Protein AF-A0A2N9NI18-F1 (afdb_monomer)

pLDDT: mean 79.5, std 17.13, range [35.72, 95.69]

Sequence (172 aa):
MSSALHDLQRALLGGQQPLTRLLRQTKVIATKLDLEETAQWVDLELTGFAEDAEPPTYRKVFTQRLEIYNSHRDLWQFAGNLNYALKVRQPIVEIEAFSRSESVDFLVEKNFSIKNDLGDSFGSDWPQRFVVPGSEFQRVIEAVLERWTAGLESRGIRVADAGKLMAFLDTL

Solvent-accessible surface area (backbone atoms only — not comparable to full-atom values): 9701 Å² total; per-residue (Å²): 135,61,61,69,57,52,51,51,53,50,36,70,77,60,81,75,58,60,65,62,58,57,43,55,48,47,32,58,52,25,58,75,68,71,33,58,71,59,26,51,51,40,46,40,45,62,69,21,52,58,91,88,54,83,71,62,78,63,37,51,33,56,27,53,31,34,30,31,46,38,81,92,73,74,42,78,37,88,70,44,80,37,83,47,80,42,78,61,38,67,23,45,65,56,40,61,52,41,34,73,32,78,56,46,80,40,77,50,94,68,62,61,88,34,61,46,100,87,66,48,77,54,67,28,89,33,61,38,29,36,36,26,47,6,67,46,38,43,54,32,55,51,48,53,52,50,53,51,49,52,62,36,38,78,71,73,34,46,85,89,37,63,67,55,46,45,54,60,58,75,74,109

Nearest PDB structures (foldseek):
  9brc-assembly1_a  TM=2.302E-01  e=5.598E-01  Rattus norvegicus
  3gud-assembly2_B  TM=2.306E-01  e=1.719E+00  Gaunavirus GA1
  2cz4-assembly1_A  TM=2.486E-01  e=3.205E+00  Thermus thermophilus HB8
  8gqr-assembly1_A  TM=2.420E-01  e=5.977E+00  Duganella sp. ZLP-XI

Structure (mmCIF, N/CA/C/O backbone):
data_AF-A0A2N9NI18-F1
#
_entry.id   AF-A0A2N9NI18-F1
#
loop_
_atom_site.group_PDB
_atom_site.id
_atom_site.type_symbol
_atom_site.label_atom_id
_atom_site.label_alt_id
_atom_site.label_comp_id
_atom_site.label_asym_id
_atom_site.label_entity_id
_atom_site.label_seq_id
_atom_site.pdbx_PDB_ins_code
_atom_site.Cartn_x
_atom_site.Cartn_y
_atom_site.Cartn_z
_atom_site.occupancy
_atom_site.B_iso_or_equiv
_atom_site.auth_seq_id
_atom_site.auth_comp_id
_atom_site.auth_asym_id
_atom_site.auth_atom_id
_atom_site.pdbx_PDB_model_num
ATOM 1 N N . MET A 1 1 ? -14.370 -12.628 27.831 1.00 35.72 1 MET A N 1
ATOM 2 C CA . MET A 1 1 ? -14.389 -11.420 26.972 1.00 35.72 1 MET A CA 1
ATOM 3 C C . MET A 1 1 ? -13.120 -10.555 27.089 1.00 35.72 1 MET A C 1
ATOM 5 O O . MET A 1 1 ? -13.014 -9.615 26.317 1.00 35.72 1 MET A O 1
ATOM 9 N N . SER A 1 2 ? -12.112 -10.903 27.914 1.00 42.94 2 SER A N 1
ATOM 10 C CA . SER A 1 2 ? -10.842 -10.148 28.029 1.00 42.94 2 SER A CA 1
ATOM 11 C C . SER A 1 2 ? -9.709 -10.568 27.071 1.00 42.94 2 SER A C 1
ATOM 13 O O . SER A 1 2 ? -8.691 -9.888 27.015 1.00 42.94 2 SER A O 1
ATOM 15 N N . SER A 1 3 ? -9.854 -11.651 26.288 1.00 46.88 3 SER A N 1
ATOM 16 C CA . SER A 1 3 ? -8.731 -12.185 25.489 1.00 46.88 3 SER A CA 1
ATOM 17 C C . SER A 1 3 ? -8.319 -11.266 24.335 1.00 46.88 3 SER A C 1
ATOM 19 O O . SER A 1 3 ? -7.155 -10.905 24.263 1.00 46.88 3 SER A O 1
ATOM 21 N N . ALA A 1 4 ? -9.255 -10.803 23.495 1.00 44.03 4 ALA A N 1
ATOM 22 C CA . ALA A 1 4 ? -8.917 -9.951 22.346 1.00 44.03 4 ALA A CA 1
ATOM 23 C C . ALA A 1 4 ? -8.250 -8.626 22.758 1.00 44.03 4 ALA A C 1
ATOM 25 O O . ALA A 1 4 ? -7.439 -8.077 22.016 1.00 44.03 4 ALA A O 1
ATOM 26 N N . LEU A 1 5 ? -8.581 -8.143 23.958 1.00 45.22 5 LEU A N 1
ATOM 27 C CA . LEU A 1 5 ? -8.015 -6.943 24.551 1.00 45.22 5 LEU A CA 1
ATOM 28 C C . LEU A 1 5 ? -6.617 -7.193 25.135 1.00 45.22 5 LEU A C 1
ATOM 30 O O . LEU A 1 5 ? -5.685 -6.457 24.820 1.00 45.22 5 LEU A O 1
ATOM 34 N N . HIS A 1 6 ? -6.437 -8.261 25.919 1.00 48.34 6 HIS A N 1
ATOM 35 C CA . HIS A 1 6 ? -5.112 -8.671 26.398 1.00 48.34 6 HIS A CA 1
ATOM 36 C C . HIS A 1 6 ? -4.154 -9.017 25.252 1.00 48.34 6 HIS A C 1
ATOM 38 O O . HIS A 1 6 ? -2.954 -8.755 25.349 1.00 48.34 6 HIS A O 1
ATOM 44 N N . ASP A 1 7 ? -4.672 -9.554 24.149 1.00 51.69 7 ASP A N 1
ATOM 45 C CA . ASP A 1 7 ? -3.890 -9.840 22.953 1.00 51.69 7 ASP A CA 1
ATOM 46 C C . ASP A 1 7 ? -3.416 -8.547 22.268 1.00 51.69 7 ASP A C 1
ATOM 48 O O . ASP A 1 7 ? -2.279 -8.511 21.804 1.00 51.69 7 ASP A O 1
ATOM 52 N N . LEU A 1 8 ? -4.223 -7.474 22.264 1.00 52.75 8 LEU A N 1
ATOM 53 C CA . LEU A 1 8 ? -3.831 -6.148 21.756 1.00 52.75 8 LEU A CA 1
ATOM 54 C C . LEU A 1 8 ? -2.776 -5.486 22.664 1.00 52.75 8 LEU A C 1
ATOM 56 O O . LEU A 1 8 ? -1.796 -4.924 22.178 1.00 52.75 8 LEU A O 1
ATOM 60 N N . GLN A 1 9 ? -2.908 -5.633 23.986 1.00 50.81 9 GLN A N 1
ATOM 61 C CA . GLN A 1 9 ? -1.915 -5.158 24.961 1.00 50.81 9 GLN A CA 1
ATOM 62 C C . GLN A 1 9 ? -0.563 -5.861 24.819 1.00 50.81 9 GLN A C 1
ATOM 64 O O . GLN A 1 9 ? 0.486 -5.217 24.822 1.00 50.81 9 GLN A O 1
ATOM 69 N N . ARG A 1 10 ? -0.576 -7.190 24.666 1.00 53.94 10 ARG A N 1
ATOM 70 C CA . ARG A 1 10 ? 0.638 -7.985 24.448 1.00 53.94 10 ARG A CA 1
ATOM 71 C C . ARG A 1 10 ? 1.242 -7.711 23.069 1.00 53.94 10 ARG A C 1
ATOM 73 O O . ARG A 1 10 ? 2.459 -7.766 22.924 1.00 53.94 10 ARG A O 1
ATOM 80 N N . ALA A 1 11 ? 0.413 -7.395 22.073 1.00 53.47 11 ALA A N 1
ATOM 81 C CA . ALA A 1 11 ? 0.863 -7.038 20.733 1.00 53.47 11 ALA A CA 1
ATOM 82 C C . ALA A 1 11 ? 1.623 -5.706 20.697 1.00 53.47 11 ALA A C 1
ATOM 84 O O . ALA A 1 11 ? 2.686 -5.639 20.084 1.00 53.4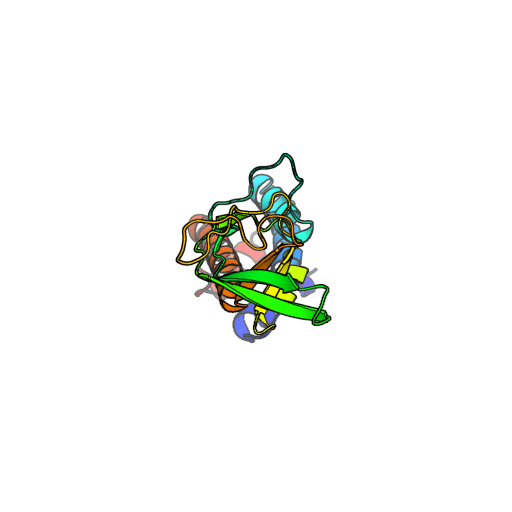7 11 ALA A O 1
ATOM 85 N N . LEU A 1 12 ? 1.117 -4.688 21.400 1.00 49.81 12 LEU A N 1
ATOM 86 C CA . LEU A 1 12 ? 1.750 -3.370 21.514 1.00 49.81 12 LEU A CA 1
ATOM 87 C C . LEU A 1 12 ? 3.063 -3.410 22.310 1.00 49.81 12 LEU A C 1
ATOM 89 O O . LEU A 1 12 ? 4.037 -2.777 21.919 1.00 49.81 12 LEU A O 1
ATOM 93 N N . LEU A 1 13 ? 3.109 -4.178 23.403 1.00 48.81 13 LEU A N 1
ATOM 94 C CA . LEU A 1 13 ? 4.291 -4.280 24.272 1.00 48.81 13 LEU A CA 1
ATOM 95 C C . LEU A 1 13 ? 5.350 -5.272 23.758 1.00 48.81 13 LEU A C 1
ATOM 97 O O . LEU A 1 13 ? 6.499 -5.218 24.188 1.00 48.81 13 LEU A O 1
ATOM 101 N N . GLY A 1 14 ? 4.975 -6.188 22.858 1.00 48.44 14 GLY A N 1
ATOM 102 C CA . GLY A 1 14 ? 5.841 -7.260 22.353 1.00 48.44 14 GLY A CA 1
ATOM 103 C C . GLY A 1 14 ? 6.563 -6.966 21.034 1.00 48.44 14 GLY A C 1
ATOM 104 O O . GLY A 1 14 ? 7.352 -7.798 20.596 1.00 48.44 14 GLY A O 1
ATOM 105 N N . GLY A 1 15 ? 6.287 -5.834 20.375 1.00 47.19 15 GLY A N 1
ATOM 106 C CA . GLY A 1 15 ? 7.036 -5.348 19.203 1.00 47.19 15 GLY A CA 1
ATOM 107 C C . GLY A 1 15 ? 7.018 -6.227 17.938 1.00 47.19 15 GLY A C 1
ATOM 108 O O . GLY A 1 15 ? 7.773 -5.953 17.012 1.00 47.19 15 GLY A O 1
ATOM 109 N N . GLN A 1 16 ? 6.197 -7.283 17.8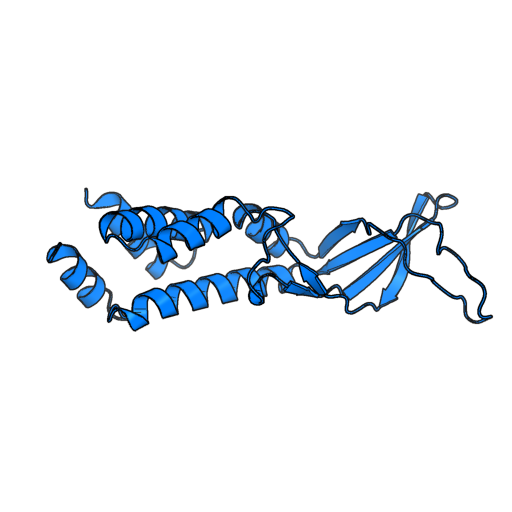68 1.00 52.44 16 GLN A N 1
ATOM 110 C CA . GLN A 1 16 ? 6.269 -8.290 16.793 1.00 52.44 16 GLN A CA 1
ATOM 111 C C . GLN A 1 16 ? 4.911 -8.839 16.320 1.00 52.44 16 GLN A C 1
ATOM 113 O O . GLN A 1 16 ? 4.816 -9.990 15.888 1.00 52.44 16 GLN A O 1
ATOM 118 N N . GLN A 1 17 ? 3.827 -8.063 16.385 1.00 63.34 17 GLN A N 1
ATOM 119 C CA . GLN A 1 17 ? 2.571 -8.519 15.780 1.00 63.34 17 GLN A CA 1
ATOM 120 C C . GLN A 1 17 ? 2.356 -7.966 14.371 1.00 63.34 17 GLN A C 1
ATOM 122 O O . GLN A 1 17 ? 2.589 -6.780 14.154 1.00 63.34 17 GLN A O 1
ATOM 127 N N . PRO A 1 18 ? 1.878 -8.807 13.427 1.00 74.50 18 PRO A N 1
ATOM 128 C CA . PRO A 1 18 ? 1.450 -8.345 12.115 1.00 74.50 18 PRO A CA 1
ATOM 129 C C . PRO A 1 18 ? 0.394 -7.249 12.257 1.00 74.50 18 PRO A C 1
ATOM 131 O O . PRO A 1 18 ? -0.568 -7.417 13.020 1.00 74.50 18 PRO A O 1
ATOM 134 N N . LEU A 1 19 ? 0.533 -6.168 11.494 1.00 82.31 19 LEU A N 1
ATOM 135 C CA . LEU A 1 19 ? -0.400 -5.040 11.457 1.00 82.31 19 LEU A CA 1
ATOM 136 C C . LEU A 1 19 ? -1.833 -5.522 11.196 1.00 82.31 19 LEU A C 1
ATOM 138 O O . LEU A 1 19 ? -2.785 -5.056 11.823 1.00 82.31 19 LEU A O 1
ATOM 142 N N . THR A 1 20 ? -1.983 -6.555 10.366 1.00 85.94 20 THR A N 1
ATOM 143 C CA . THR A 1 20 ? -3.265 -7.223 10.118 1.00 85.94 20 THR A CA 1
ATOM 144 C C . THR A 1 20 ? -3.982 -7.665 11.408 1.00 85.94 20 THR A C 1
ATOM 146 O O . THR A 1 20 ? -5.207 -7.555 11.505 1.00 85.94 20 THR A O 1
ATOM 149 N N . ARG A 1 21 ? -3.262 -8.168 12.424 1.00 83.25 21 ARG A N 1
ATOM 150 C CA . ARG A 1 21 ? -3.875 -8.594 13.700 1.00 83.25 21 ARG A CA 1
ATOM 151 C C . ARG A 1 21 ? -4.346 -7.405 14.531 1.00 83.25 21 ARG A C 1
ATOM 153 O O . ARG A 1 21 ? -5.470 -7.441 15.034 1.00 83.25 21 ARG A O 1
ATOM 160 N N . LEU A 1 22 ? -3.526 -6.357 14.616 1.00 82.06 22 LEU A N 1
ATOM 161 C CA . LEU A 1 22 ? -3.860 -5.115 15.319 1.00 82.06 22 LEU A CA 1
ATOM 162 C C . LEU A 1 22 ? -5.117 -4.469 14.730 1.00 82.06 22 LEU A C 1
ATOM 164 O O . LEU A 1 22 ? -6.034 -4.091 15.461 1.00 82.06 22 LEU A O 1
ATOM 168 N N . LEU A 1 23 ? -5.205 -4.416 13.401 1.0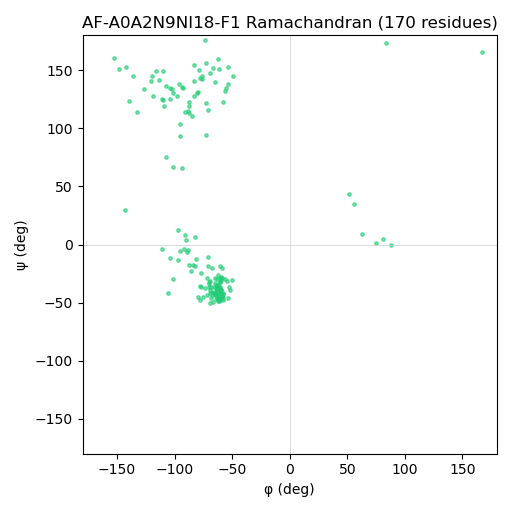0 86.19 23 LEU A N 1
ATOM 169 C CA . LEU A 1 23 ? -6.364 -3.878 12.697 1.00 86.19 23 LEU A CA 1
ATOM 170 C C . LEU A 1 23 ? -7.620 -4.724 12.945 1.00 86.19 23 LEU A C 1
ATOM 172 O O . LEU A 1 23 ? -8.663 -4.174 13.285 1.00 86.19 23 LEU A O 1
ATOM 176 N N . ARG A 1 24 ? -7.541 -6.061 12.907 1.00 86.06 24 ARG A N 1
ATOM 177 C CA . ARG A 1 24 ? -8.698 -6.923 13.240 1.00 86.06 24 ARG A CA 1
ATOM 178 C C . ARG A 1 24 ? -9.228 -6.679 14.653 1.00 86.06 24 ARG A C 1
ATOM 180 O O . ARG A 1 24 ? -10.439 -6.578 14.838 1.00 86.06 24 ARG A O 1
ATOM 187 N N . GLN A 1 25 ? -8.343 -6.566 15.640 1.00 81.31 25 GLN A N 1
ATOM 188 C CA . GLN A 1 25 ? -8.733 -6.241 17.017 1.00 81.31 25 GLN A CA 1
ATOM 189 C C . GLN A 1 25 ? -9.340 -4.836 17.105 1.00 81.31 25 GLN A C 1
ATOM 191 O O . GLN A 1 25 ? -10.383 -4.653 17.734 1.00 81.31 25 GLN A O 1
ATOM 196 N N . THR A 1 26 ? -8.745 -3.868 16.405 1.00 82.38 26 THR A N 1
ATOM 197 C CA . THR A 1 26 ? -9.263 -2.497 16.305 1.00 82.38 26 THR A CA 1
ATOM 198 C C . THR A 1 26 ? -10.672 -2.473 15.727 1.00 82.38 26 THR A C 1
ATOM 200 O O . THR A 1 26 ? -11.520 -1.782 16.279 1.00 82.38 26 THR A O 1
ATOM 203 N N . LYS A 1 27 ? -10.976 -3.269 14.692 1.00 84.31 27 LYS A N 1
ATOM 204 C CA . LYS A 1 27 ? -12.333 -3.372 14.127 1.00 84.31 27 LYS A CA 1
ATOM 205 C C . LYS A 1 27 ? -13.352 -3.801 15.181 1.00 84.31 27 LYS A C 1
ATOM 207 O O . LYS A 1 27 ? -14.419 -3.200 15.289 1.00 84.31 27 LYS A O 1
ATOM 212 N N . VAL A 1 28 ? -13.018 -4.822 15.975 1.00 81.44 28 VAL A N 1
ATOM 213 C CA . VAL A 1 28 ? -13.894 -5.329 17.044 1.00 81.44 28 VAL A CA 1
ATOM 214 C C . VAL A 1 28 ? -14.148 -4.253 18.096 1.00 81.44 28 VAL A C 1
ATOM 216 O O . VAL A 1 28 ? -15.286 -4.081 18.523 1.00 81.44 28 VAL A O 1
ATOM 219 N N . ILE A 1 29 ? -13.109 -3.521 18.503 1.00 76.44 29 ILE A N 1
ATOM 220 C CA . ILE A 1 29 ? -13.230 -2.429 19.477 1.00 76.44 29 ILE A CA 1
ATOM 221 C C . ILE A 1 29 ? -14.054 -1.276 18.889 1.00 76.44 29 ILE A C 1
ATOM 223 O O . ILE A 1 29 ? -15.018 -0.846 19.511 1.00 76.44 29 ILE A O 1
ATOM 227 N N . ALA A 1 30 ? -13.737 -0.825 17.673 1.00 78.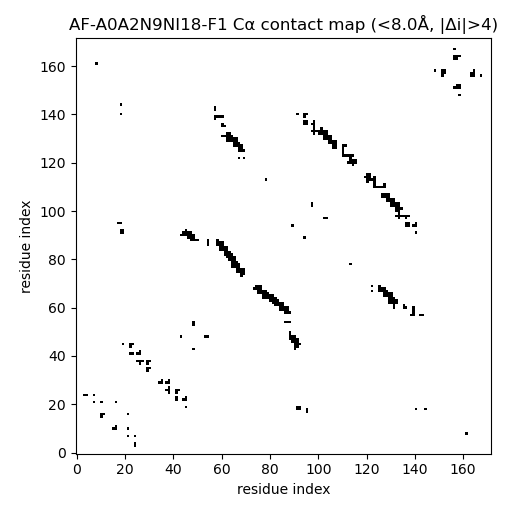62 30 ALA A N 1
ATOM 228 C CA . ALA A 1 30 ? -14.436 0.267 16.999 1.00 78.62 30 ALA A CA 1
ATOM 229 C C . ALA A 1 30 ? -15.933 -0.022 16.827 1.00 78.62 30 ALA A C 1
ATOM 231 O O . ALA A 1 30 ? -16.751 0.842 17.111 1.00 78.62 30 ALA A O 1
ATOM 232 N N . THR A 1 31 ? -16.294 -1.252 16.452 1.00 78.75 31 THR A N 1
ATOM 233 C CA . THR A 1 31 ? -17.702 -1.667 16.309 1.00 78.75 31 THR A CA 1
ATOM 234 C C . THR A 1 31 ? -18.444 -1.636 17.649 1.00 78.75 31 THR A C 1
ATOM 236 O O . THR A 1 31 ? -19.608 -1.263 17.702 1.00 78.75 31 THR A O 1
ATOM 239 N N . LYS A 1 32 ? -17.783 -2.011 18.751 1.00 73.88 32 LYS A N 1
ATOM 240 C CA . LYS A 1 32 ? -18.392 -1.979 20.094 1.00 73.88 32 LYS A CA 1
ATOM 241 C C . LYS A 1 32 ? -18.584 -0.567 20.638 1.00 73.88 32 LYS A C 1
ATOM 243 O O . LYS A 1 32 ? -19.477 -0.354 21.446 1.00 73.88 32 LYS A O 1
ATOM 248 N N . LEU A 1 33 ? -17.726 0.359 20.225 1.00 73.88 33 LEU A N 1
ATOM 249 C CA . LEU A 1 33 ? -17.747 1.763 20.630 1.00 73.88 33 LEU A CA 1
ATOM 250 C C . LEU A 1 33 ? -18.577 2.646 19.691 1.00 73.88 33 LEU A C 1
ATOM 252 O O . LEU A 1 33 ? -18.512 3.865 19.812 1.00 73.88 33 LEU A O 1
ATOM 256 N N . ASP A 1 34 ? -19.298 2.040 18.744 1.00 78.06 34 ASP A N 1
ATOM 257 C CA . ASP A 1 34 ? -20.085 2.738 17.722 1.00 78.06 34 ASP A CA 1
ATOM 258 C C . ASP A 1 34 ? -19.256 3.741 16.890 1.00 78.06 34 ASP A C 1
ATOM 260 O O . ASP A 1 34 ? -19.695 4.816 16.490 1.00 78.06 34 ASP A O 1
ATOM 264 N N . LEU A 1 35 ? -17.989 3.396 16.638 1.00 80.50 35 LEU A N 1
ATOM 265 C CA . LEU A 1 35 ? -17.037 4.209 15.880 1.00 80.50 35 LEU A CA 1
ATOM 266 C C . LEU A 1 35 ? -17.050 3.800 14.407 1.00 80.50 35 LEU A C 1
ATOM 268 O O . LEU A 1 35 ? -16.057 3.274 13.889 1.00 80.50 35 LEU A O 1
ATOM 272 N N . GLU A 1 36 ? -18.178 4.033 13.742 1.00 85.75 36 GLU A N 1
ATOM 273 C CA . GLU A 1 36 ? -18.440 3.554 12.380 1.00 85.75 36 GLU A CA 1
ATOM 274 C C . GLU A 1 36 ? -17.347 3.955 11.380 1.00 85.75 36 GLU A C 1
ATOM 276 O O . GLU A 1 36 ? -16.840 3.100 10.657 1.00 85.75 36 GLU A O 1
ATOM 281 N N . GLU A 1 37 ? -16.897 5.213 11.393 1.00 86.31 37 GLU A N 1
ATOM 282 C CA . GLU A 1 37 ? -15.842 5.698 10.487 1.00 86.31 37 GLU A CA 1
ATOM 283 C C . GLU A 1 37 ? -14.525 4.925 10.675 1.00 86.31 37 GLU A C 1
ATOM 285 O O . GLU A 1 37 ? -13.854 4.546 9.715 1.00 86.31 37 GLU A O 1
ATOM 290 N N . THR A 1 38 ? -14.153 4.642 11.928 1.00 84.88 38 THR A N 1
ATOM 291 C CA . THR A 1 38 ? -12.943 3.868 12.232 1.00 84.88 38 THR A CA 1
ATOM 292 C C . THR A 1 38 ? -13.113 2.412 11.814 1.00 84.88 38 THR A C 1
ATOM 294 O O . THR A 1 38 ? -12.187 1.836 11.250 1.00 84.88 38 THR A O 1
ATOM 297 N N . ALA A 1 39 ? -14.281 1.817 12.055 1.00 86.94 39 ALA A N 1
ATOM 298 C CA . ALA A 1 39 ? -14.561 0.443 11.654 1.00 86.94 39 ALA A CA 1
ATOM 299 C C . ALA A 1 39 ? -14.535 0.277 10.125 1.00 86.94 39 ALA A C 1
ATOM 301 O O . ALA A 1 39 ? -13.939 -0.684 9.639 1.00 86.94 39 ALA A O 1
ATOM 302 N N . GLN A 1 40 ? -15.113 1.226 9.382 1.00 90.69 40 GLN A N 1
ATOM 303 C CA . GLN A 1 40 ? -15.092 1.260 7.916 1.00 90.69 40 GLN A CA 1
ATOM 304 C C . GLN A 1 40 ? -13.674 1.440 7.374 1.00 90.69 40 GLN A C 1
ATOM 306 O O . GLN A 1 40 ? -13.250 0.690 6.498 1.00 90.69 40 GLN A O 1
ATOM 311 N N . TRP A 1 41 ? -12.910 2.388 7.925 1.00 92.50 41 TRP A N 1
ATOM 312 C CA . TRP A 1 41 ? -11.513 2.587 7.540 1.00 92.50 41 TRP A CA 1
ATOM 313 C C . TRP A 1 41 ? -10.679 1.317 7.755 1.00 92.50 41 TRP A C 1
ATOM 315 O O . TRP A 1 41 ? -9.981 0.882 6.843 1.00 92.50 41 TRP A O 1
ATOM 325 N N . VAL A 1 42 ? -10.791 0.687 8.929 1.00 91.38 42 VAL A N 1
ATOM 326 C CA . VAL A 1 42 ? -10.091 -0.572 9.223 1.00 91.38 42 VAL A CA 1
ATOM 327 C C . VAL A 1 42 ? -10.504 -1.681 8.257 1.00 91.38 42 VAL A C 1
ATOM 329 O O . VAL A 1 42 ? -9.661 -2.488 7.866 1.00 91.38 42 VAL A O 1
ATOM 332 N N . ASP A 1 43 ? -11.781 -1.745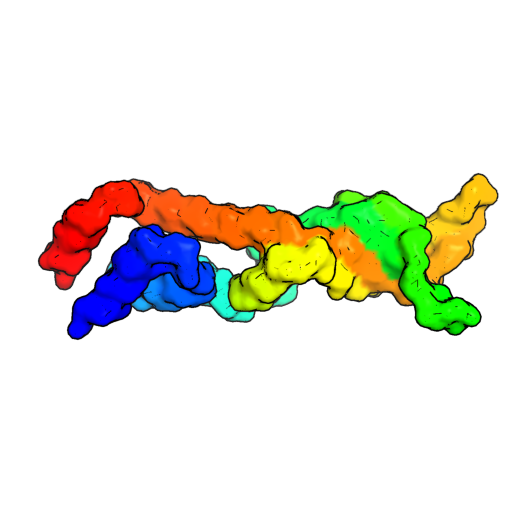 7.881 1.00 93.38 43 ASP A N 1
ATOM 333 C CA . ASP A 1 43 ? -12.258 -2.740 6.924 1.00 93.38 43 ASP A CA 1
ATOM 334 C C . ASP A 1 43 ? -11.577 -2.573 5.565 1.00 93.38 43 ASP A C 1
ATOM 336 O O . ASP A 1 43 ? -10.985 -3.529 5.074 1.00 93.38 43 ASP A O 1
ATOM 340 N N . LEU A 1 44 ? -11.535 -1.346 5.037 1.00 94.06 44 LEU A N 1
ATOM 341 C CA . LEU A 1 44 ? -10.844 -1.030 3.783 1.00 94.06 44 LEU A CA 1
ATOM 342 C C . LEU A 1 44 ? -9.344 -1.350 3.841 1.00 94.06 44 LEU A C 1
ATOM 344 O O . LEU A 1 44 ? -8.783 -1.877 2.884 1.00 94.06 44 LEU A O 1
ATOM 348 N N . GLU A 1 45 ? -8.678 -1.088 4.968 1.00 93.88 45 GLU A N 1
ATOM 349 C CA . GLU A 1 45 ? -7.268 -1.463 5.135 1.00 93.88 45 GLU A CA 1
ATOM 350 C C . GLU A 1 45 ? -7.078 -2.993 5.086 1.00 93.88 45 GLU A C 1
ATOM 352 O O . GLU A 1 45 ? -6.106 -3.482 4.501 1.00 93.88 45 GLU A O 1
ATOM 357 N N . LEU A 1 46 ? -8.010 -3.761 5.662 1.00 93.44 46 LEU A N 1
ATOM 358 C CA . LEU A 1 46 ? -7.959 -5.225 5.716 1.00 93.44 46 LEU A CA 1
ATOM 359 C C . LEU A 1 46 ? -8.364 -5.908 4.406 1.00 93.44 46 LEU A C 1
ATOM 361 O O . LEU A 1 46 ? -7.805 -6.960 4.098 1.00 93.44 46 LEU A O 1
ATOM 365 N N . THR A 1 47 ? -9.330 -5.362 3.668 1.00 94.25 47 THR A N 1
ATOM 366 C CA . THR A 1 47 ? -9.855 -5.954 2.424 1.00 94.25 47 THR A CA 1
ATOM 367 C C . THR A 1 47 ? -9.227 -5.374 1.166 1.00 94.25 47 THR A C 1
ATOM 369 O O . THR A 1 47 ? -9.386 -5.948 0.093 1.00 94.25 47 THR A O 1
ATOM 372 N N . GLY A 1 48 ? -8.515 -4.254 1.285 1.00 93.56 48 GLY A N 1
ATOM 373 C CA . GLY A 1 48 ? -8.065 -3.469 0.144 1.00 93.56 48 GLY A CA 1
ATOM 374 C C . GLY A 1 48 ? -9.139 -2.502 -0.361 1.00 93.56 48 GLY A C 1
ATOM 375 O O . GLY A 1 48 ? -10.287 -2.498 0.093 1.00 93.56 48 GLY A O 1
ATOM 376 N N . PHE A 1 49 ? -8.737 -1.667 -1.315 1.00 94.00 49 PHE A N 1
ATOM 377 C CA . PHE A 1 49 ? -9.552 -0.607 -1.903 1.00 94.00 49 PHE A CA 1
ATOM 378 C C . PHE A 1 49 ? -10.034 -1.014 -3.298 1.00 94.00 49 PHE A C 1
ATOM 380 O O . PHE A 1 49 ? -9.239 -1.468 -4.119 1.00 94.00 49 PHE A O 1
ATOM 387 N N . ALA A 1 50 ? -11.316 -0.789 -3.591 1.00 90.75 50 ALA A N 1
ATOM 388 C CA . ALA A 1 50 ? -11.875 -0.995 -4.928 1.00 90.75 50 ALA A CA 1
ATOM 389 C C . ALA A 1 50 ? -11.221 -0.066 -5.972 1.00 90.75 50 ALA A C 1
ATOM 391 O O . ALA A 1 50 ? -10.617 0.947 -5.612 1.00 90.75 50 ALA A O 1
ATOM 392 N N . GLU A 1 51 ? -11.315 -0.404 -7.261 1.00 85.31 51 GLU A N 1
ATOM 393 C CA . GLU A 1 51 ? -10.677 0.360 -8.349 1.00 85.31 51 GLU A CA 1
ATOM 394 C C . GLU A 1 51 ? -11.209 1.795 -8.471 1.00 85.31 51 GLU A C 1
ATOM 396 O O . GLU A 1 51 ? -10.443 2.719 -8.760 1.00 85.31 51 GLU A O 1
ATOM 401 N N . ASP A 1 52 ? -12.497 1.983 -8.192 1.00 86.81 52 ASP A N 1
ATOM 402 C CA . ASP A 1 52 ? -13.231 3.248 -8.237 1.00 86.81 52 ASP A CA 1
ATOM 403 C C . ASP A 1 52 ? -13.093 4.087 -6.955 1.00 86.81 52 ASP A C 1
ATOM 405 O O . ASP A 1 52 ? -13.329 5.296 -6.975 1.00 86.81 52 ASP A O 1
ATOM 409 N N . ALA A 1 53 ? -12.657 3.483 -5.848 1.00 87.81 53 ALA A N 1
ATOM 410 C CA . ALA A 1 53 ? -12.388 4.201 -4.607 1.00 87.81 53 ALA A CA 1
ATOM 411 C C . ALA A 1 53 ? -11.059 4.971 -4.696 1.00 87.81 53 ALA A C 1
ATOM 413 O O . ALA A 1 53 ? -10.075 4.469 -5.239 1.00 87.81 53 ALA A O 1
ATOM 414 N N . GLU A 1 54 ? -10.964 6.171 -4.122 1.00 89.25 54 GLU A N 1
ATOM 415 C CA . GLU A 1 54 ? -9.670 6.852 -3.977 1.00 89.25 54 GLU A CA 1
ATOM 416 C C . GLU A 1 54 ? -9.022 6.421 -2.652 1.00 89.25 54 GLU A C 1
ATOM 418 O O . GLU A 1 54 ? -9.574 6.712 -1.586 1.00 89.25 54 GLU A O 1
ATOM 423 N N . PRO A 1 55 ? -7.873 5.721 -2.676 1.00 92.94 55 PRO A N 1
ATOM 424 C CA . PRO A 1 55 ? -7.218 5.321 -1.447 1.00 92.94 55 PRO A CA 1
ATOM 425 C C . PRO A 1 55 ? -6.566 6.545 -0.779 1.00 92.94 55 PRO A C 1
ATOM 427 O O . PRO A 1 55 ? -6.216 7.519 -1.457 1.00 92.94 55 PRO A O 1
ATOM 430 N N . PRO A 1 56 ? -6.354 6.507 0.545 1.00 92.38 56 PRO A N 1
ATOM 431 C CA . PRO A 1 56 ? -5.685 7.581 1.268 1.00 92.38 56 PRO A CA 1
ATOM 432 C C . PRO A 1 56 ? -4.318 7.940 0.674 1.00 92.38 56 PRO A C 1
ATOM 434 O O . PRO A 1 56 ? -3.629 7.103 0.096 1.00 92.38 56 PRO A O 1
ATOM 437 N N . THR A 1 57 ? -3.872 9.184 0.854 1.00 92.44 57 THR A N 1
ATOM 438 C CA . THR A 1 57 ? -2.622 9.678 0.246 1.00 92.44 57 THR A CA 1
ATOM 439 C C . THR A 1 57 ? -1.382 8.888 0.659 1.00 92.44 57 THR A C 1
ATOM 441 O O . THR A 1 57 ? -0.471 8.745 -0.151 1.00 92.44 57 THR A O 1
ATOM 444 N N . TYR A 1 58 ? -1.366 8.330 1.871 1.00 93.31 58 TYR A N 1
ATOM 445 C CA . TYR A 1 58 ? -0.287 7.470 2.357 1.00 93.31 58 TYR A CA 1
ATOM 446 C C . TYR A 1 58 ? -0.242 6.090 1.682 1.00 93.31 58 TYR A C 1
ATOM 448 O O . TYR A 1 58 ? 0.732 5.374 1.859 1.00 93.31 58 TYR A O 1
ATOM 456 N N . ARG A 1 59 ? -1.262 5.700 0.900 1.00 93.69 59 ARG A N 1
ATOM 457 C CA . ARG A 1 59 ? -1.252 4.489 0.055 1.00 93.69 59 ARG A CA 1
ATOM 458 C C . ARG A 1 59 ? -0.542 4.712 -1.288 1.00 93.69 59 ARG A C 1
ATOM 460 O O . ARG A 1 59 ? -0.584 3.843 -2.159 1.00 93.69 59 ARG A O 1
ATOM 467 N N . LYS A 1 60 ? 0.079 5.877 -1.493 1.00 94.56 60 LYS A N 1
ATOM 468 C CA . LYS A 1 60 ? 0.894 6.154 -2.676 1.00 94.56 60 LYS A CA 1
ATOM 469 C C . LYS A 1 60 ? 2.324 5.693 -2.424 1.00 94.56 60 LYS A C 1
ATOM 471 O O . LYS A 1 60 ? 2.957 6.171 -1.489 1.00 94.56 60 LYS A O 1
ATOM 476 N N . VAL A 1 61 ? 2.815 4.806 -3.281 1.00 94.12 61 VAL A N 1
ATOM 477 C CA . VAL A 1 61 ? 4.223 4.394 -3.317 1.00 94.12 61 VAL A CA 1
ATOM 478 C C . VAL A 1 61 ? 4.877 4.940 -4.567 1.00 94.12 61 VAL A C 1
ATOM 480 O O . VAL A 1 61 ? 4.225 5.098 -5.604 1.00 94.12 61 VAL A O 1
ATOM 483 N N . PHE A 1 62 ? 6.165 5.225 -4.481 1.00 93.56 62 PHE A N 1
ATOM 484 C CA . PHE A 1 62 ? 6.916 5.745 -5.607 1.00 93.56 62 PHE A CA 1
ATOM 485 C C . PHE A 1 62 ? 7.740 4.650 -6.272 1.00 93.56 62 PHE A C 1
ATOM 487 O O . PHE A 1 62 ? 8.470 3.897 -5.627 1.00 93.56 62 PHE A O 1
ATOM 494 N N . THR A 1 63 ? 7.623 4.561 -7.593 1.00 92.56 63 THR A N 1
ATOM 495 C CA . THR A 1 63 ? 8.498 3.698 -8.384 1.00 92.56 63 THR A CA 1
ATOM 496 C C . THR A 1 63 ? 9.924 4.229 -8.321 1.00 92.56 63 THR A C 1
ATOM 498 O O . THR A 1 63 ? 10.140 5.432 -8.170 1.00 92.56 63 THR A O 1
ATOM 501 N N . GLN A 1 64 ? 10.905 3.342 -8.467 1.00 90.06 64 GLN A N 1
ATOM 502 C CA . GLN A 1 64 ? 12.307 3.754 -8.559 1.00 90.06 64 GLN A CA 1
ATOM 503 C C . GLN A 1 64 ? 12.825 3.644 -9.993 1.00 90.06 64 GLN A C 1
ATOM 505 O O . GLN A 1 64 ? 13.527 4.528 -10.488 1.00 90.06 64 GLN A O 1
ATOM 510 N N . ARG A 1 65 ? 12.456 2.560 -10.679 1.00 92.44 65 ARG A N 1
ATOM 511 C CA . ARG A 1 65 ? 12.907 2.261 -12.038 1.00 92.44 65 ARG A CA 1
ATOM 512 C C . ARG A 1 65 ? 11.794 1.647 -12.872 1.00 92.44 65 ARG A C 1
ATOM 514 O O . ARG A 1 65 ? 10.889 0.992 -12.352 1.00 92.44 65 ARG A O 1
ATOM 521 N N . LEU A 1 66 ? 11.911 1.874 -14.170 1.00 92.44 66 LEU A N 1
ATOM 522 C CA . LEU A 1 66 ? 11.142 1.231 -15.219 1.00 92.44 66 LEU A CA 1
ATOM 523 C C . LEU A 1 66 ? 12.027 0.167 -15.865 1.00 92.44 66 LEU A C 1
ATOM 525 O O . LEU A 1 66 ? 13.188 0.434 -16.191 1.00 92.44 66 LEU A O 1
ATOM 529 N N . GLU A 1 67 ? 11.478 -1.020 -16.069 1.00 93.56 67 GLU A N 1
ATOM 530 C CA . GLU A 1 67 ? 12.135 -2.093 -16.804 1.00 93.56 67 GLU A CA 1
ATOM 531 C C . GLU A 1 67 ? 11.302 -2.492 -18.018 1.00 93.56 67 GLU A C 1
ATOM 533 O O . GLU A 1 67 ? 10.071 -2.476 -17.975 1.00 93.56 67 GLU A O 1
ATOM 538 N N . ILE A 1 68 ? 11.983 -2.853 -19.102 1.00 92.81 68 ILE A N 1
ATOM 539 C CA . ILE A 1 68 ? 11.383 -3.374 -20.331 1.00 92.81 68 ILE A CA 1
ATOM 540 C C . ILE A 1 68 ? 11.789 -4.823 -20.534 1.00 92.81 68 ILE A C 1
ATOM 542 O O . ILE A 1 68 ? 12.934 -5.200 -20.277 1.00 92.81 68 ILE A O 1
ATOM 546 N N . TYR A 1 69 ? 10.867 -5.641 -21.016 1.00 93.38 69 TYR A N 1
ATOM 547 C CA . TYR A 1 69 ? 11.157 -7.029 -21.333 1.00 93.38 69 TYR A CA 1
ATOM 548 C C . TYR A 1 69 ? 11.682 -7.155 -22.763 1.00 93.38 69 TYR A C 1
ATOM 550 O O . TYR A 1 69 ? 10.994 -6.822 -23.729 1.00 93.38 69 TYR A O 1
ATOM 558 N N . ASN A 1 70 ? 12.909 -7.654 -22.907 1.00 89.62 70 ASN A N 1
ATOM 559 C CA . ASN A 1 70 ? 13.527 -7.902 -24.203 1.00 89.62 70 ASN A CA 1
ATOM 560 C C . ASN A 1 70 ? 13.318 -9.361 -24.620 1.00 89.62 70 ASN A C 1
ATOM 562 O O . ASN A 1 70 ? 14.028 -10.252 -24.156 1.00 89.62 70 ASN A O 1
ATOM 566 N N . SER A 1 71 ? 12.395 -9.592 -25.555 1.00 87.31 71 SER A N 1
ATOM 567 C CA . SER A 1 71 ? 12.054 -10.932 -26.054 1.00 87.31 71 SER A CA 1
ATOM 568 C C . SER A 1 71 ? 13.205 -11.660 -26.755 1.00 87.31 71 SER A C 1
ATOM 570 O O . SER A 1 71 ? 13.238 -12.885 -26.757 1.00 87.31 71 SER A O 1
ATOM 572 N N . HIS A 1 72 ? 14.172 -10.938 -27.327 1.00 87.44 72 HIS A N 1
ATOM 573 C CA . HIS A 1 72 ? 15.309 -11.551 -28.023 1.00 87.44 72 HIS A CA 1
ATOM 574 C C . HIS A 1 72 ? 16.351 -12.107 -27.052 1.00 87.44 72 HIS A C 1
ATOM 576 O O . HIS A 1 72 ? 17.143 -12.971 -27.421 1.00 87.44 72 HIS A O 1
ATOM 582 N N . ARG A 1 73 ? 16.388 -11.571 -25.828 1.00 87.69 73 ARG A N 1
ATOM 583 C CA . ARG A 1 73 ? 17.328 -11.974 -24.776 1.00 87.69 73 ARG A CA 1
ATOM 584 C C . ARG A 1 73 ? 16.655 -12.699 -23.614 1.00 87.69 73 ARG A C 1
ATOM 586 O O . ARG A 1 73 ? 17.361 -13.125 -22.710 1.00 87.69 73 ARG A O 1
ATOM 593 N N . ASP A 1 74 ? 15.329 -12.800 -23.645 1.00 90.62 74 ASP A N 1
ATOM 594 C CA . ASP A 1 74 ? 14.499 -13.386 -22.593 1.00 90.62 74 ASP A CA 1
ATOM 595 C C . ASP A 1 74 ? 14.798 -12.803 -21.198 1.00 90.62 74 ASP A C 1
ATOM 597 O O . ASP A 1 74 ? 14.960 -13.518 -20.212 1.00 90.62 74 ASP A O 1
ATOM 601 N N . LEU A 1 75 ? 14.955 -11.474 -21.114 1.00 93.00 75 LEU A N 1
ATOM 602 C CA . LEU A 1 75 ? 15.320 -10.809 -19.860 1.00 93.00 75 LEU A CA 1
ATOM 603 C C . LEU A 1 75 ? 14.743 -9.397 -19.727 1.00 93.00 75 LEU A C 1
ATOM 605 O O . LEU A 1 75 ? 14.556 -8.679 -20.713 1.00 93.00 75 LEU A O 1
ATOM 609 N N . TRP A 1 76 ? 14.509 -8.992 -18.477 1.00 92.50 76 TRP A N 1
ATOM 610 C CA . TRP A 1 76 ? 14.131 -7.628 -18.110 1.00 92.50 76 TRP A CA 1
ATOM 611 C C . TRP A 1 76 ? 15.356 -6.714 -18.080 1.00 92.50 76 TRP A C 1
ATOM 613 O O . TRP A 1 76 ? 16.390 -7.051 -17.502 1.00 92.50 76 TRP A O 1
ATOM 623 N N . GLN A 1 77 ? 15.244 -5.557 -18.725 1.00 91.44 77 GLN A N 1
ATOM 624 C CA . GLN A 1 77 ? 16.309 -4.568 -18.844 1.00 91.44 77 GLN A CA 1
ATOM 625 C C . GLN A 1 77 ? 15.877 -3.248 -18.236 1.00 91.44 77 GLN A C 1
ATOM 627 O O . GLN A 1 77 ? 14.752 -2.801 -18.435 1.00 91.44 77 GLN A O 1
ATOM 632 N N . PHE A 1 78 ? 16.810 -2.593 -17.553 1.00 90.81 78 PHE A N 1
ATOM 633 C CA . PHE A 1 78 ? 16.624 -1.230 -17.088 1.00 90.81 78 PHE A CA 1
ATOM 634 C C . PHE A 1 78 ? 16.337 -0.296 -18.270 1.00 90.81 78 PHE A C 1
ATOM 636 O O . PHE A 1 78 ? 17.133 -0.208 -19.205 1.00 90.81 78 PHE A O 1
ATOM 643 N N . ALA A 1 79 ? 15.199 0.391 -18.209 1.00 88.25 79 ALA A N 1
ATOM 644 C CA . ALA A 1 79 ? 14.763 1.357 -19.210 1.00 88.25 79 ALA A CA 1
ATOM 645 C C . ALA A 1 79 ? 14.997 2.802 -18.758 1.00 88.25 79 ALA A C 1
ATOM 647 O O . ALA A 1 79 ? 15.214 3.687 -19.580 1.00 88.25 79 ALA A O 1
ATOM 648 N N . GLY A 1 80 ? 14.959 3.050 -17.448 1.00 87.69 80 GLY A N 1
ATOM 649 C CA . GLY A 1 80 ? 15.194 4.372 -16.885 1.00 87.69 80 GLY A CA 1
ATOM 650 C C . GLY A 1 80 ? 14.786 4.474 -15.422 1.00 87.69 80 GLY A C 1
ATOM 651 O O . GLY A 1 80 ? 14.058 3.633 -14.893 1.00 87.69 80 GLY A O 1
ATOM 652 N N . ASN A 1 81 ? 15.246 5.541 -14.771 1.00 89.88 81 ASN A N 1
ATOM 653 C CA . ASN A 1 81 ? 14.748 5.919 -13.454 1.00 89.88 81 ASN A CA 1
ATOM 654 C C . ASN A 1 81 ? 13.427 6.655 -13.632 1.00 89.88 81 ASN A C 1
ATOM 656 O O . ASN A 1 81 ? 13.332 7.590 -14.428 1.00 89.88 81 ASN A O 1
ATOM 660 N N . LEU A 1 82 ? 12.416 6.246 -12.880 1.00 85.94 82 LEU A N 1
ATOM 661 C CA . LEU A 1 82 ? 11.090 6.829 -12.968 1.00 85.94 82 LEU A CA 1
ATOM 662 C C . LEU A 1 82 ? 10.538 6.966 -11.561 1.00 85.94 82 LEU A C 1
ATOM 664 O O . LEU A 1 82 ? 10.438 5.967 -10.861 1.00 85.94 82 LEU A O 1
ATOM 668 N N . ASN A 1 83 ? 10.159 8.186 -11.186 1.00 89.50 83 ASN A N 1
ATOM 669 C CA . ASN A 1 83 ? 9.515 8.493 -9.914 1.00 89.50 83 ASN A CA 1
ATOM 670 C C . ASN A 1 83 ? 8.004 8.675 -10.126 1.00 89.50 83 ASN A C 1
ATOM 672 O O . ASN A 1 83 ? 7.477 9.787 -10.064 1.00 89.50 83 ASN A O 1
ATOM 676 N N . TYR A 1 84 ? 7.325 7.591 -10.496 1.00 90.12 84 TYR A N 1
ATOM 677 C CA . TYR A 1 84 ? 5.890 7.574 -10.748 1.00 90.12 84 TYR A CA 1
ATOM 678 C C . TYR A 1 84 ? 5.145 7.169 -9.475 1.00 90.12 84 TYR A C 1
ATOM 680 O O . TYR A 1 84 ? 5.539 6.229 -8.789 1.00 90.12 84 TYR A O 1
ATOM 688 N N . ALA A 1 85 ? 4.070 7.885 -9.147 1.00 91.75 85 ALA A N 1
ATOM 689 C CA . ALA A 1 85 ? 3.262 7.588 -7.970 1.00 91.75 85 ALA A CA 1
ATOM 690 C C . ALA A 1 85 ? 2.223 6.509 -8.301 1.00 91.75 85 ALA A C 1
ATOM 692 O O . ALA A 1 85 ? 1.260 6.770 -9.026 1.00 91.75 85 ALA A O 1
ATOM 693 N N . LEU A 1 86 ? 2.392 5.317 -7.735 1.00 91.56 86 LEU A N 1
ATOM 694 C CA . LEU A 1 86 ? 1.431 4.223 -7.821 1.00 91.56 86 LEU A CA 1
ATOM 695 C C . LEU A 1 86 ? 0.488 4.240 -6.623 1.00 91.56 86 LEU A C 1
ATOM 697 O O . LEU A 1 86 ? 0.911 4.390 -5.478 1.00 91.56 86 LEU A O 1
ATOM 701 N N . LYS A 1 87 ? -0.805 4.056 -6.891 1.00 92.69 87 LYS A N 1
ATOM 702 C CA . LYS A 1 87 ? -1.823 3.885 -5.852 1.00 92.69 87 LYS A CA 1
ATOM 703 C C . LYS A 1 87 ? -1.904 2.409 -5.491 1.00 92.69 87 LYS A C 1
ATOM 705 O O . LYS A 1 87 ? -2.338 1.600 -6.306 1.00 92.69 87 LYS A O 1
ATOM 710 N N . VAL A 1 88 ? -1.504 2.068 -4.274 1.00 92.75 88 VAL A N 1
ATOM 711 C CA . VAL A 1 88 ? -1.490 0.684 -3.805 1.00 92.75 88 VAL A CA 1
ATOM 712 C C . VAL A 1 88 ? -2.818 0.359 -3.138 1.00 92.75 88 VAL A C 1
ATOM 714 O O . VAL A 1 88 ? -3.173 0.920 -2.099 1.00 92.75 88 VAL A O 1
ATOM 717 N N . ARG A 1 89 ? -3.563 -0.549 -3.761 1.00 94.19 89 ARG A N 1
ATOM 718 C CA . ARG A 1 89 ? -4.946 -0.884 -3.396 1.00 94.19 89 ARG A CA 1
ATOM 719 C C . ARG A 1 89 ? -5.064 -2.202 -2.642 1.00 94.19 89 ARG A C 1
ATOM 721 O O . ARG A 1 89 ? -6.117 -2.492 -2.087 1.00 94.19 89 ARG A O 1
ATOM 728 N N . GLN A 1 90 ? -3.990 -2.979 -2.614 1.00 94.69 90 GLN A N 1
ATOM 729 C CA . GLN A 1 90 ? -3.956 -4.312 -2.043 1.00 94.69 90 GLN A CA 1
ATOM 730 C C . GLN A 1 90 ? -4.272 -4.296 -0.533 1.00 94.69 90 GLN A C 1
ATOM 732 O O . GLN A 1 90 ? -3.965 -3.311 0.162 1.00 94.69 90 GLN A O 1
ATOM 737 N N . PRO A 1 91 ? -4.854 -5.390 -0.010 1.00 95.69 91 PRO A N 1
ATOM 738 C CA . PRO A 1 91 ? -5.016 -5.622 1.421 1.00 95.69 91 PRO A CA 1
ATOM 739 C C . PRO A 1 91 ? -3.718 -5.405 2.197 1.00 95.69 91 PRO A C 1
ATOM 741 O O . PRO A 1 91 ? -2.639 -5.766 1.727 1.00 95.69 91 PRO A O 1
ATOM 744 N N . ILE A 1 92 ? -3.805 -4.895 3.426 1.00 93.44 92 ILE A N 1
ATOM 745 C CA . ILE A 1 92 ? -2.621 -4.621 4.257 1.00 93.44 92 ILE A CA 1
ATOM 746 C C . ILE A 1 92 ? -1.724 -5.854 4.470 1.00 93.44 92 ILE A C 1
ATOM 748 O O . ILE A 1 92 ? -0.513 -5.713 4.568 1.00 93.44 92 ILE A O 1
ATOM 752 N N . VAL A 1 93 ? -2.288 -7.068 4.461 1.00 92.88 93 VAL A N 1
ATOM 753 C CA . VAL A 1 93 ? -1.515 -8.318 4.565 1.00 92.88 93 VAL A CA 1
ATOM 754 C C . VAL A 1 93 ? -0.568 -8.529 3.376 1.00 92.88 93 VAL A C 1
ATOM 756 O O . VAL A 1 93 ? 0.534 -9.041 3.555 1.00 92.88 93 VAL A O 1
ATOM 759 N N . GLU A 1 94 ? -0.965 -8.109 2.172 1.00 93.69 94 GLU A N 1
ATOM 760 C CA . GLU A 1 94 ? -0.099 -8.141 0.989 1.00 93.69 94 GLU A CA 1
ATOM 761 C C . GLU A 1 94 ? 0.960 -7.044 1.068 1.00 93.69 94 GLU A C 1
ATOM 763 O O . GLU A 1 94 ? 2.119 -7.291 0.756 1.00 93.69 94 GLU A O 1
ATOM 768 N N . ILE A 1 95 ? 0.603 -5.863 1.584 1.00 93.38 95 ILE A N 1
ATOM 769 C CA . ILE A 1 95 ? 1.562 -4.774 1.829 1.00 93.38 95 ILE A CA 1
ATOM 770 C C . ILE A 1 95 ? 2.654 -5.210 2.813 1.00 93.38 95 ILE A C 1
ATOM 772 O O . ILE A 1 95 ? 3.831 -4.944 2.585 1.00 93.38 95 ILE A O 1
ATOM 776 N N . GLU A 1 96 ? 2.282 -5.929 3.876 1.00 89.94 96 GLU A N 1
ATOM 777 C CA . GLU A 1 96 ? 3.225 -6.530 4.829 1.00 89.94 96 GLU A CA 1
ATOM 778 C C . GLU A 1 96 ? 4.134 -7.585 4.184 1.00 89.94 96 GLU A C 1
ATOM 780 O O . GLU A 1 96 ? 5.253 -7.798 4.651 1.00 89.94 96 GLU A O 1
ATOM 785 N N . ALA A 1 97 ? 3.666 -8.275 3.143 1.00 92.00 97 ALA A N 1
ATOM 786 C CA . ALA A 1 97 ? 4.501 -9.194 2.378 1.00 92.00 97 ALA A CA 1
ATOM 787 C C . ALA A 1 97 ? 5.462 -8.420 1.461 1.00 92.00 97 ALA A C 1
ATOM 789 O O . ALA A 1 97 ? 6.658 -8.706 1.456 1.00 92.00 97 ALA A O 1
ATOM 790 N N . PHE A 1 98 ? 4.960 -7.401 0.759 1.00 93.06 98 PHE A N 1
ATOM 791 C CA . PHE A 1 98 ? 5.737 -6.536 -0.130 1.00 93.06 98 PHE A CA 1
ATOM 792 C C . PHE A 1 98 ? 6.849 -5.779 0.594 1.00 93.06 98 PHE A C 1
ATOM 794 O O . PHE A 1 98 ? 7.943 -5.647 0.049 1.00 93.06 98 PHE A O 1
ATOM 801 N N . SER A 1 99 ? 6.623 -5.338 1.834 1.00 90.31 99 SER A N 1
ATOM 802 C CA . SER A 1 99 ? 7.648 -4.631 2.612 1.00 90.31 99 SER A CA 1
ATOM 803 C C . SER A 1 99 ? 8.843 -5.503 3.005 1.00 90.31 99 SER A C 1
ATOM 805 O O . SER A 1 99 ? 9.916 -4.981 3.301 1.00 90.31 99 SER A O 1
ATOM 807 N N . ARG A 1 100 ? 8.679 -6.831 3.000 1.00 89.31 100 ARG A N 1
ATOM 808 C CA . ARG A 1 100 ? 9.750 -7.797 3.300 1.00 89.31 100 ARG A CA 1
ATOM 809 C C . ARG A 1 100 ? 10.565 -8.173 2.069 1.00 89.31 100 ARG A C 1
ATOM 811 O O . ARG A 1 100 ? 11.646 -8.742 2.211 1.00 89.31 100 ARG A O 1
ATOM 818 N N . SER A 1 101 ? 10.035 -7.917 0.880 1.00 90.56 101 SER A N 1
ATOM 819 C CA . SER A 1 101 ? 10.743 -8.122 -0.377 1.00 90.56 101 SER A CA 1
ATOM 820 C C . SER A 1 101 ? 11.720 -6.973 -0.619 1.00 90.56 101 SER A C 1
ATOM 822 O O . SER A 1 101 ? 11.480 -5.843 -0.208 1.00 90.56 101 SER A O 1
ATOM 824 N N . GLU A 1 102 ? 12.827 -7.237 -1.314 1.00 91.69 102 GLU A N 1
ATOM 825 C CA . GLU A 1 102 ? 13.749 -6.168 -1.726 1.00 91.69 102 GLU A CA 1
ATOM 826 C C . GLU A 1 102 ? 13.054 -5.190 -2.685 1.00 91.69 102 GLU A C 1
ATOM 828 O O . GLU A 1 102 ? 13.158 -3.969 -2.553 1.00 91.69 102 GLU A O 1
ATOM 833 N N . SER A 1 103 ? 12.286 -5.740 -3.625 1.00 91.75 103 SER A N 1
ATOM 834 C CA . SER A 1 103 ? 11.445 -4.982 -4.539 1.00 91.75 103 SER A CA 1
ATOM 835 C C . SER A 1 103 ? 10.247 -5.804 -5.000 1.00 91.75 103 SER A C 1
ATOM 837 O O . SER A 1 103 ? 10.244 -7.032 -4.888 1.00 91.75 103 SER A O 1
ATOM 839 N N . VAL A 1 104 ? 9.229 -5.105 -5.489 1.00 93.56 104 VAL A N 1
ATOM 840 C CA . VAL A 1 104 ? 8.001 -5.667 -6.043 1.00 93.56 104 VAL A CA 1
ATOM 841 C C . VAL A 1 104 ? 7.786 -5.092 -7.433 1.00 93.56 104 VAL A C 1
ATOM 843 O O . VAL A 1 104 ? 7.900 -3.881 -7.649 1.00 93.56 104 VAL A O 1
ATOM 846 N N . ASP A 1 105 ? 7.457 -5.986 -8.357 1.00 93.25 105 ASP A N 1
ATOM 847 C CA . ASP A 1 105 ? 7.272 -5.676 -9.763 1.00 93.25 105 ASP A CA 1
ATOM 848 C C . ASP A 1 105 ? 5.784 -5.487 -10.082 1.00 93.25 105 ASP A C 1
ATOM 850 O O . ASP A 1 105 ? 4.967 -6.365 -9.804 1.00 93.25 105 ASP A O 1
ATOM 854 N N . PHE A 1 106 ? 5.433 -4.369 -10.719 1.00 91.50 106 PHE A N 1
ATOM 855 C CA . PHE A 1 106 ? 4.075 -4.098 -11.203 1.00 91.50 106 PHE A CA 1
ATOM 856 C C . PHE A 1 106 ? 4.086 -3.922 -12.711 1.00 91.50 106 PHE A C 1
ATOM 858 O O . PHE A 1 106 ? 4.843 -3.108 -13.233 1.00 91.50 106 PHE A O 1
ATOM 865 N N . LEU A 1 107 ? 3.226 -4.649 -13.420 1.00 89.81 107 LEU A N 1
ATOM 866 C CA . LEU A 1 107 ? 3.051 -4.433 -14.853 1.00 89.81 107 LEU A CA 1
ATOM 867 C C . LEU A 1 107 ? 2.464 -3.045 -15.107 1.00 89.81 107 LEU A C 1
ATOM 869 O O . LEU A 1 107 ? 1.585 -2.581 -14.380 1.00 89.81 107 LEU A O 1
ATOM 873 N N . VAL A 1 108 ? 2.963 -2.385 -16.146 1.00 89.00 108 VAL A N 1
ATOM 874 C CA . VAL A 1 108 ? 2.446 -1.085 -16.560 1.00 89.00 108 VAL A CA 1
ATOM 875 C C . VAL A 1 108 ? 1.217 -1.300 -17.446 1.00 89.00 108 VAL A C 1
ATOM 877 O O . VAL A 1 108 ? 1.288 -2.020 -18.436 1.00 89.00 108 VAL A O 1
ATOM 880 N N . GLU A 1 109 ? 0.097 -0.647 -17.128 1.00 84.31 109 GLU A N 1
ATOM 881 C CA . GLU A 1 109 ? -1.125 -0.708 -17.954 1.00 84.31 109 GLU A CA 1
ATOM 882 C C . GLU A 1 109 ? -0.934 -0.054 -19.329 1.00 84.31 109 GLU A C 1
ATOM 884 O O . GLU A 1 109 ? -1.465 -0.511 -20.340 1.00 84.31 109 GLU A O 1
ATOM 889 N N . LYS A 1 110 ? -0.166 1.039 -19.361 1.00 86.25 110 LYS A N 1
ATOM 890 C CA . LYS A 1 110 ? 0.159 1.790 -20.569 1.00 86.25 110 LYS A CA 1
ATOM 891 C C . LYS A 1 110 ? 1.649 2.075 -20.635 1.00 86.25 110 LYS A C 1
ATOM 893 O O . LYS A 1 110 ? 2.165 2.867 -19.849 1.00 86.25 110 LYS A O 1
ATOM 898 N N . ASN A 1 111 ? 2.306 1.487 -21.625 1.00 89.06 111 ASN A N 1
ATOM 899 C CA . ASN A 1 111 ? 3.727 1.678 -21.857 1.00 89.06 111 ASN A CA 1
ATOM 900 C C . ASN A 1 111 ? 4.122 3.158 -21.967 1.00 89.06 111 ASN A C 1
ATOM 902 O O . ASN A 1 111 ? 3.464 3.965 -22.634 1.00 89.06 111 ASN A O 1
ATOM 906 N N . PHE A 1 112 ? 5.244 3.492 -21.341 1.00 85.62 112 PHE A N 1
ATOM 907 C CA . PHE A 1 112 ? 5.903 4.780 -21.479 1.00 85.62 112 PHE A CA 1
ATOM 908 C C . PHE A 1 112 ? 6.678 4.824 -22.792 1.00 85.62 112 PHE A C 1
ATOM 910 O O . PHE A 1 112 ? 7.286 3.838 -23.209 1.00 85.62 112 PHE A O 1
ATOM 917 N N . SER A 1 113 ? 6.690 5.996 -23.429 1.00 86.25 113 SER A N 1
ATOM 918 C CA . SER A 1 113 ? 7.573 6.229 -24.568 1.00 86.25 113 SER A CA 1
ATOM 919 C C . SER A 1 113 ? 9.012 6.322 -24.069 1.00 86.25 113 SER A C 1
ATOM 921 O O . SER A 1 113 ? 9.356 7.230 -23.311 1.00 86.25 113 SER A O 1
ATOM 923 N N . ILE A 1 114 ? 9.837 5.375 -24.501 1.00 82.81 114 ILE A N 1
ATOM 924 C CA . ILE A 1 114 ? 11.266 5.315 -24.221 1.00 82.81 114 ILE A CA 1
ATOM 925 C C . ILE A 1 114 ? 11.986 5.748 -25.490 1.00 82.81 114 ILE A C 1
ATOM 927 O O . ILE A 1 114 ? 11.755 5.205 -26.571 1.00 82.81 114 ILE A O 1
ATOM 931 N N . LYS A 1 115 ? 12.848 6.754 -25.357 1.00 82.38 115 LYS A N 1
ATOM 932 C CA . LYS A 1 115 ? 13.677 7.248 -26.453 1.00 82.38 115 LYS A CA 1
ATOM 933 C C . LYS A 1 115 ? 15.118 6.824 -26.227 1.00 82.38 115 LYS A C 1
ATOM 935 O O . LYS A 1 115 ? 15.607 6.921 -25.104 1.00 82.38 115 LYS A O 1
ATOM 940 N N . ASN A 1 116 ? 15.781 6.362 -27.280 1.00 76.50 116 ASN A N 1
ATOM 941 C CA . ASN A 1 116 ? 17.229 6.173 -27.255 1.00 76.50 116 ASN A CA 1
ATOM 942 C C . ASN A 1 116 ? 17.952 7.538 -27.317 1.00 76.50 116 ASN A C 1
ATOM 944 O O . ASN A 1 116 ? 17.321 8.581 -27.508 1.00 76.50 116 ASN A O 1
ATOM 948 N N . ASP A 1 117 ? 19.282 7.528 -27.213 1.00 74.56 117 ASP A N 1
ATOM 949 C CA . ASP A 1 117 ? 20.111 8.744 -27.283 1.00 74.56 117 ASP A CA 1
ATOM 950 C C . ASP A 1 117 ? 19.985 9.501 -28.621 1.00 74.56 117 ASP A C 1
ATOM 952 O O . ASP A 1 117 ? 20.320 10.681 -28.709 1.00 74.56 117 ASP A O 1
ATOM 956 N N . LEU A 1 118 ? 19.481 8.835 -29.664 1.00 75.19 118 LEU A N 1
ATOM 957 C CA . LEU A 1 118 ? 19.228 9.398 -30.992 1.00 75.19 118 LEU A CA 1
ATOM 958 C C . LEU A 1 118 ? 17.796 9.946 -31.143 1.00 75.19 118 LEU A C 1
ATOM 960 O O . LEU A 1 118 ? 17.474 10.554 -32.161 1.00 75.19 118 LEU A O 1
ATOM 964 N N . GLY A 1 119 ? 16.944 9.780 -30.127 1.00 72.88 119 GLY A N 1
ATOM 965 C CA . GLY A 1 119 ? 15.555 10.236 -30.110 1.00 72.88 119 GLY A CA 1
ATOM 966 C C . GLY A 1 119 ? 14.532 9.248 -30.682 1.00 72.88 119 GLY A C 1
ATOM 967 O O . GLY A 1 119 ? 13.336 9.556 -30.649 1.00 72.88 119 GLY A O 1
ATOM 968 N N . ASP A 1 120 ? 14.957 8.073 -31.152 1.00 77.06 120 ASP A N 1
ATOM 969 C CA . ASP A 1 120 ? 14.067 7.039 -31.683 1.00 77.06 120 ASP A CA 1
ATOM 970 C C . ASP A 1 120 ? 13.339 6.300 -30.560 1.00 77.06 120 ASP A C 1
ATOM 972 O O . ASP A 1 120 ? 13.901 6.025 -29.497 1.00 77.06 120 ASP A O 1
ATOM 976 N N . SER A 1 121 ? 12.087 5.921 -30.825 1.00 76.12 121 SER A N 1
ATOM 977 C CA . SER A 1 121 ? 11.283 5.094 -29.925 1.00 76.12 121 SER A CA 1
ATOM 978 C C . SER A 1 121 ? 11.788 3.651 -29.953 1.00 76.12 121 SER A C 1
ATOM 980 O O . SER A 1 121 ? 11.392 2.867 -30.815 1.00 76.12 121 SER A O 1
ATOM 982 N N . PHE A 1 122 ? 12.670 3.294 -29.022 1.00 75.25 122 PHE A N 1
ATOM 983 C CA . PHE A 1 122 ? 13.184 1.934 -28.887 1.00 75.25 122 PHE A CA 1
ATOM 984 C C . PHE A 1 122 ? 12.631 1.289 -27.617 1.00 75.25 122 PHE A C 1
ATOM 986 O O . PHE A 1 122 ? 12.778 1.829 -26.525 1.00 75.25 122 PHE A O 1
ATOM 993 N N . GLY A 1 123 ? 11.988 0.127 -27.753 1.00 76.94 123 GLY A N 1
ATOM 994 C CA . GLY A 1 123 ? 11.444 -0.624 -26.616 1.00 76.94 123 GLY A CA 1
ATOM 995 C C . GLY A 1 123 ? 10.154 -0.056 -26.007 1.00 76.94 123 GLY A C 1
ATOM 996 O O . GLY A 1 123 ? 9.622 -0.653 -25.076 1.00 76.94 123 GLY A O 1
ATOM 997 N N . SER A 1 124 ? 9.602 1.043 -26.539 1.00 83.44 124 SER A N 1
ATOM 998 C CA . SER A 1 124 ? 8.312 1.596 -26.085 1.00 83.44 124 SER A CA 1
ATOM 999 C C . SER A 1 124 ? 7.146 0.620 -26.260 1.00 83.44 124 SER A C 1
ATOM 1001 O O . SER A 1 124 ? 6.225 0.618 -25.455 1.00 83.44 124 SER A O 1
ATOM 1003 N N . ASP A 1 125 ? 7.187 -0.234 -27.284 1.00 86.50 125 ASP A N 1
ATOM 1004 C CA . ASP A 1 125 ? 6.119 -1.204 -27.566 1.00 86.50 125 ASP A CA 1
ATOM 1005 C C . ASP A 1 125 ? 6.315 -2.534 -26.823 1.00 86.50 125 ASP A C 1
ATOM 1007 O O . ASP A 1 125 ? 5.478 -3.432 -26.902 1.00 86.50 125 ASP A O 1
ATOM 1011 N N . TRP A 1 126 ? 7.431 -2.693 -26.109 1.00 89.31 126 TRP A N 1
ATOM 1012 C CA . TRP A 1 126 ? 7.728 -3.916 -25.367 1.00 89.31 126 TRP A CA 1
ATOM 1013 C C . TRP A 1 126 ? 7.044 -3.903 -24.001 1.00 89.31 126 TRP A C 1
ATOM 1015 O O . TRP A 1 126 ? 6.781 -2.822 -23.477 1.00 89.31 126 TRP A O 1
ATOM 1025 N N . PRO A 1 127 ? 6.750 -5.068 -23.393 1.00 92.25 127 PRO A N 1
ATOM 1026 C CA . PRO A 1 127 ? 6.154 -5.111 -22.062 1.00 92.25 127 PRO A CA 1
ATOM 1027 C C . PRO A 1 127 ? 7.010 -4.350 -21.050 1.00 92.25 127 PRO A C 1
ATOM 1029 O O . PRO A 1 127 ? 8.226 -4.547 -20.994 1.00 92.25 127 PRO A O 1
ATOM 1032 N N . GLN A 1 128 ? 6.372 -3.494 -20.253 1.00 93.69 128 GLN A N 1
ATO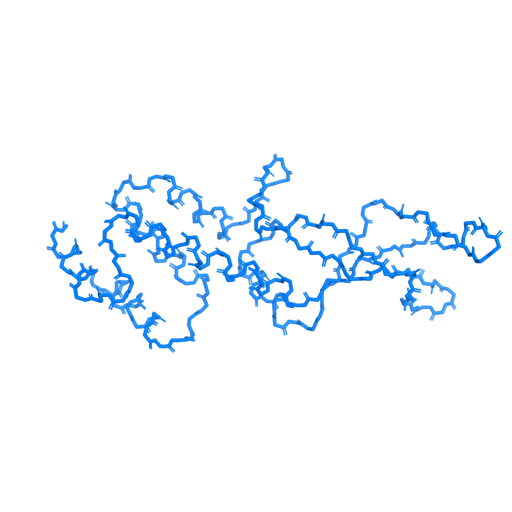M 1033 C CA . GLN A 1 128 ? 7.041 -2.690 -19.235 1.00 93.69 128 GLN A CA 1
ATOM 1034 C C . GLN A 1 128 ? 6.561 -3.063 -17.837 1.00 93.69 128 GLN A C 1
ATOM 1036 O O . GLN A 1 128 ? 5.398 -3.428 -17.635 1.00 93.69 128 GLN A O 1
ATOM 1041 N N . ARG A 1 129 ? 7.453 -2.921 -16.858 1.00 94.38 129 ARG A N 1
ATOM 1042 C CA . ARG A 1 129 ? 7.123 -3.051 -15.440 1.00 94.38 129 ARG A CA 1
ATOM 1043 C C . ARG A 1 129 ? 7.771 -1.953 -14.614 1.00 94.38 129 ARG A C 1
ATOM 1045 O O . ARG A 1 129 ? 8.894 -1.526 -14.884 1.00 94.38 129 ARG A O 1
ATOM 1052 N N . PHE A 1 130 ? 7.065 -1.522 -13.586 1.00 94.19 130 PHE A N 1
ATOM 1053 C CA . PHE A 1 130 ? 7.622 -0.731 -12.509 1.00 94.19 130 PHE A CA 1
ATOM 1054 C C . PHE A 1 130 ? 8.286 -1.639 -11.492 1.00 94.19 130 PHE A C 1
ATOM 1056 O O . PHE A 1 130 ? 7.723 -2.668 -11.127 1.00 94.19 130 PHE A O 1
ATOM 1063 N N . VAL A 1 131 ? 9.426 -1.199 -10.977 1.00 94.31 131 VAL A N 1
ATOM 1064 C CA . VAL A 1 131 ? 10.051 -1.807 -9.805 1.00 94.31 131 VAL A CA 1
ATOM 1065 C C . VAL A 1 131 ? 9.919 -0.830 -8.646 1.00 94.31 131 VAL A C 1
ATOM 1067 O O . VAL A 1 131 ? 10.405 0.311 -8.707 1.00 94.31 131 VAL A O 1
ATOM 1070 N N . VAL A 1 132 ? 9.241 -1.279 -7.596 1.00 94.88 132 VAL A N 1
ATOM 1071 C CA . VAL A 1 132 ? 9.009 -0.521 -6.364 1.00 94.88 132 VAL A CA 1
ATOM 1072 C C . VAL A 1 132 ? 9.814 -1.175 -5.242 1.00 94.88 132 VAL A C 1
ATOM 1074 O O . VAL A 1 132 ? 9.657 -2.375 -5.023 1.00 94.88 132 VAL A O 1
ATOM 1077 N N . PRO A 1 133 ? 10.682 -0.446 -4.525 1.00 93.94 133 PRO A N 1
ATOM 1078 C CA . PRO A 1 133 ? 11.438 -1.028 -3.422 1.00 93.94 133 PRO A CA 1
ATOM 1079 C C . PRO A 1 133 ? 10.520 -1.363 -2.237 1.00 93.94 133 PRO A C 1
ATOM 1081 O O . PRO A 1 133 ? 9.564 -0.638 -1.953 1.00 93.94 133 PRO A O 1
ATOM 1084 N N . GLY A 1 134 ? 10.845 -2.427 -1.497 1.00 92.44 134 GLY A N 1
ATOM 1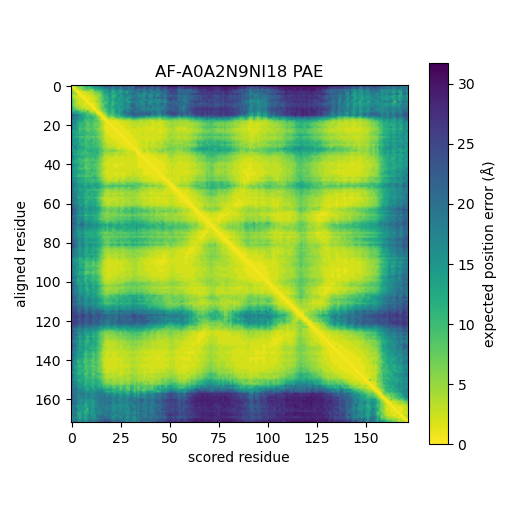085 C CA . GLY A 1 134 ? 10.093 -2.848 -0.305 1.00 92.44 134 GLY A CA 1
ATOM 1086 C C . GLY A 1 134 ? 9.931 -1.741 0.744 1.00 92.44 134 GLY A C 1
ATOM 1087 O O . GLY A 1 134 ? 8.898 -1.634 1.407 1.00 92.44 134 GLY A O 1
ATOM 1088 N N . SER A 1 135 ? 10.921 -0.848 0.839 1.00 91.94 135 SER A N 1
ATOM 1089 C CA . SER A 1 135 ? 10.911 0.300 1.749 1.00 91.94 135 SER A CA 1
ATOM 1090 C C . SER A 1 135 ? 9.737 1.254 1.523 1.00 91.94 135 SER A C 1
ATOM 1092 O O . SER A 1 135 ? 9.274 1.872 2.476 1.00 91.94 135 SER A O 1
ATOM 1094 N N . GLU A 1 136 ? 9.204 1.364 0.306 1.00 93.56 136 GLU A N 1
ATOM 1095 C CA . GLU A 1 136 ? 8.032 2.207 0.055 1.00 93.56 136 GLU A CA 1
ATOM 1096 C C . GLU A 1 136 ? 6.770 1.612 0.691 1.00 93.56 136 GLU A C 1
ATOM 1098 O O . GLU A 1 136 ? 5.972 2.343 1.273 1.00 93.56 136 GLU A O 1
ATOM 1103 N N . PHE A 1 137 ? 6.624 0.285 0.697 1.00 93.50 137 PHE A N 1
ATOM 1104 C CA . PHE A 1 137 ? 5.533 -0.390 1.409 1.00 93.50 137 PHE A CA 1
ATOM 1105 C C . PHE A 1 137 ? 5.697 -0.303 2.926 1.00 93.50 137 PHE A C 1
ATOM 1107 O O . PHE A 1 137 ? 4.707 -0.185 3.647 1.00 93.50 137 PHE A O 1
ATOM 1114 N N . GLN A 1 138 ? 6.937 -0.286 3.418 1.00 89.25 138 GLN A N 1
ATOM 1115 C CA . GLN A 1 138 ? 7.214 -0.041 4.831 1.00 89.25 138 GLN A CA 1
ATOM 1116 C C . GLN A 1 138 ? 6.702 1.341 5.278 1.00 89.25 138 GLN A C 1
ATOM 1118 O O . GLN A 1 138 ? 6.077 1.445 6.332 1.00 89.25 138 GLN A O 1
ATOM 1123 N N . ARG A 1 139 ? 6.849 2.377 4.441 1.00 90.00 139 ARG A N 1
ATOM 1124 C CA . ARG A 1 139 ? 6.295 3.719 4.714 1.00 90.00 139 ARG A CA 1
ATOM 1125 C C . ARG A 1 139 ? 4.769 3.711 4.792 1.00 90.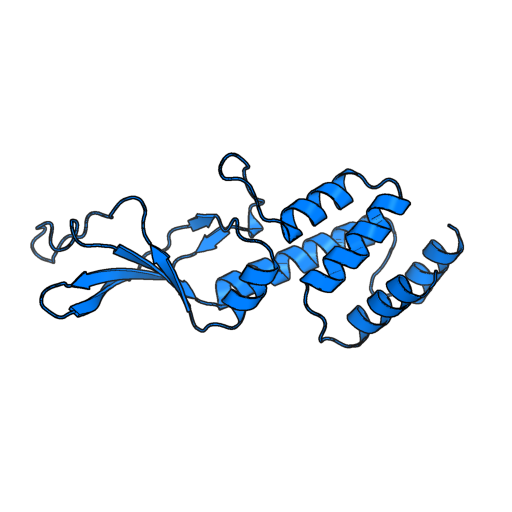00 139 ARG A C 1
ATOM 1127 O O . ARG A 1 139 ? 4.196 4.415 5.618 1.00 90.00 139 ARG A O 1
ATOM 1134 N N . VAL A 1 140 ? 4.106 2.895 3.968 1.00 93.38 140 VAL A N 1
ATOM 1135 C CA . VAL A 1 140 ? 2.648 2.703 4.048 1.00 93.38 140 VAL A CA 1
ATOM 1136 C C . VAL A 1 140 ? 2.258 2.090 5.396 1.00 93.38 140 VAL A C 1
ATOM 1138 O O . VAL A 1 140 ? 1.335 2.578 6.045 1.00 93.38 140 VAL A O 1
ATOM 1141 N N . ILE A 1 141 ? 2.966 1.044 5.835 1.00 88.69 141 ILE A N 1
ATOM 1142 C CA . ILE A 1 141 ? 2.722 0.364 7.121 1.00 88.69 141 ILE A CA 1
ATOM 1143 C C . ILE A 1 141 ? 2.888 1.340 8.291 1.00 88.69 141 ILE A C 1
ATOM 1145 O O . ILE A 1 141 ? 2.026 1.400 9.170 1.00 88.69 141 ILE A O 1
ATOM 1149 N N . GLU A 1 142 ? 3.962 2.127 8.284 1.00 87.44 142 GLU A N 1
ATOM 1150 C CA . GLU A 1 142 ? 4.234 3.148 9.301 1.00 87.44 142 GLU A CA 1
ATOM 1151 C C . GLU A 1 142 ? 3.134 4.213 9.336 1.00 87.44 142 GLU A C 1
ATOM 1153 O O . GLU A 1 142 ? 2.588 4.492 10.401 1.00 87.44 142 GLU A O 1
ATOM 1158 N N . ALA A 1 143 ? 2.708 4.723 8.179 1.00 89.12 143 ALA A N 1
ATOM 1159 C CA . ALA A 1 143 ? 1.631 5.708 8.107 1.00 89.12 143 ALA A CA 1
ATOM 1160 C C . ALA A 1 143 ? 0.277 5.166 8.609 1.00 89.12 143 ALA A C 1
ATOM 1162 O O . ALA A 1 143 ? -0.493 5.895 9.241 1.00 89.12 143 ALA A O 1
ATOM 1163 N N . VAL A 1 144 ? -0.027 3.884 8.369 1.00 89.12 144 VAL A N 1
ATOM 1164 C CA . VAL A 1 144 ? -1.236 3.235 8.910 1.00 89.12 144 VAL A CA 1
ATOM 1165 C C . VAL A 1 144 ? -1.164 3.138 10.437 1.00 89.12 144 VAL A C 1
ATOM 1167 O O . VAL A 1 144 ? -2.157 3.417 11.113 1.00 89.12 144 VAL A O 1
ATOM 1170 N N . LEU A 1 145 ? 0.003 2.796 10.990 1.00 83.19 145 LEU A N 1
ATOM 1171 C CA . LEU A 1 145 ? 0.234 2.766 12.439 1.00 83.19 145 LEU A CA 1
ATOM 1172 C C . LEU A 1 145 ? 0.128 4.159 13.072 1.00 83.19 145 LEU A C 1
ATOM 1174 O O . LEU A 1 145 ? -0.495 4.306 14.126 1.00 83.19 145 LEU A O 1
ATOM 1178 N N . GLU A 1 146 ? 0.688 5.183 12.432 1.00 81.62 146 GLU A N 1
ATOM 1179 C CA . GLU A 1 146 ? 0.584 6.574 12.879 1.00 81.62 146 GLU A CA 1
ATOM 1180 C C . GLU A 1 146 ? -0.870 7.052 12.883 1.00 81.62 146 GLU A C 1
ATOM 1182 O O . GLU A 1 146 ? -1.347 7.571 13.895 1.00 81.62 146 GLU A O 1
ATOM 1187 N N . ARG A 1 147 ? -1.614 6.815 11.793 1.00 85.56 147 ARG A N 1
ATOM 1188 C CA . ARG A 1 147 ? -3.043 7.158 11.705 1.00 85.56 147 ARG A CA 1
ATOM 1189 C C . ARG A 1 147 ? -3.850 6.461 12.792 1.00 85.56 147 ARG A C 1
ATOM 1191 O O . ARG A 1 147 ? -4.709 7.083 13.417 1.00 85.56 147 ARG A O 1
ATOM 1198 N N . TRP A 1 148 ? -3.579 5.180 13.014 1.00 81.69 148 TRP A N 1
ATOM 1199 C CA . TRP A 1 148 ? -4.227 4.412 14.067 1.00 81.69 148 TRP A CA 1
ATOM 1200 C C . TRP A 1 148 ? -3.941 4.999 15.455 1.00 81.69 148 TRP A C 1
ATOM 1202 O O . TRP A 1 148 ? -4.872 5.243 16.223 1.00 81.69 148 TRP A O 1
ATOM 1212 N N . THR A 1 149 ? -2.674 5.303 15.743 1.00 73.75 149 THR A N 1
ATOM 1213 C CA . THR A 1 149 ? -2.238 5.895 17.016 1.00 73.75 149 THR A CA 1
ATOM 1214 C C . THR A 1 149 ? -2.899 7.254 17.249 1.00 73.75 149 THR A C 1
ATOM 1216 O O . THR A 1 149 ? -3.497 7.473 18.301 1.00 73.75 149 THR A O 1
ATOM 1219 N N . ALA A 1 150 ? -2.906 8.132 16.243 1.00 76.88 150 ALA A N 1
ATOM 1220 C CA . ALA A 1 150 ? -3.579 9.430 16.310 1.00 76.88 150 ALA A CA 1
ATOM 1221 C C . ALA A 1 150 ? -5.101 9.297 16.532 1.00 76.88 150 ALA A C 1
ATOM 1223 O O . ALA A 1 150 ? -5.710 10.078 17.272 1.00 76.88 150 ALA A O 1
ATOM 1224 N N . GLY A 1 151 ? -5.729 8.279 15.934 1.00 72.56 151 GLY A N 1
ATOM 1225 C CA . GLY A 1 151 ? -7.142 7.957 16.145 1.00 72.56 151 GLY A CA 1
ATOM 1226 C C . GLY A 1 151 ? -7.472 7.519 17.578 1.00 72.56 151 GLY A C 1
ATOM 1227 O O . GLY A 1 151 ? -8.584 7.756 18.050 1.00 72.56 151 GLY A O 1
ATOM 1228 N N . LEU A 1 152 ? -6.519 6.913 18.290 1.00 68.19 152 LEU A N 1
ATOM 1229 C CA . LEU A 1 152 ? -6.654 6.582 19.712 1.00 68.19 152 LEU A CA 1
ATOM 1230 C C . LEU A 1 152 ? -6.391 7.804 20.602 1.00 68.19 152 LEU A C 1
ATOM 1232 O O . LEU A 1 152 ? -7.175 8.095 21.509 1.00 68.19 152 LEU A O 1
ATOM 1236 N N . GLU A 1 153 ? -5.335 8.565 20.312 1.00 66.69 153 GLU A N 1
ATOM 1237 C CA . GLU A 1 153 ? -4.936 9.724 21.117 1.00 66.69 153 GLU A CA 1
ATOM 1238 C C . GLU A 1 153 ? -5.966 10.853 21.096 1.00 66.69 153 GLU A C 1
ATOM 1240 O O . GLU A 1 153 ? -6.274 11.423 22.145 1.00 66.69 153 GLU A O 1
ATOM 1245 N N . SER A 1 154 ? -6.555 11.139 19.931 1.00 65.69 154 SER A N 1
ATOM 1246 C CA . SER A 1 154 ? -7.633 12.131 19.785 1.00 65.69 154 SER A CA 1
ATOM 1247 C C . SER A 1 154 ? -8.868 11.817 20.637 1.00 65.69 154 SER A C 1
ATOM 1249 O O . SER A 1 154 ? -9.642 12.715 20.960 1.00 65.69 154 SER A O 1
ATOM 1251 N N . ARG A 1 155 ? -9.026 10.561 21.067 1.00 63.97 155 ARG A N 1
ATOM 1252 C CA . ARG A 1 155 ? -10.106 10.094 21.947 1.00 63.97 155 ARG A CA 1
ATOM 1253 C C . ARG A 1 155 ? -9.684 10.022 23.420 1.00 63.97 155 ARG A C 1
ATOM 1255 O O . ARG A 1 155 ? -10.392 9.446 24.238 1.00 63.97 155 ARG A O 1
ATOM 1262 N N . GLY A 1 156 ? -8.532 10.604 23.767 1.00 57.88 156 GLY A N 1
ATOM 1263 C CA . GLY A 1 156 ? -7.989 10.633 25.129 1.00 57.88 156 GLY A CA 1
ATOM 1264 C C . GLY A 1 156 ? -7.258 9.353 25.545 1.00 57.88 156 GLY A C 1
ATOM 1265 O O . GLY A 1 156 ? -6.805 9.250 26.688 1.00 57.88 156 GLY A O 1
ATOM 1266 N N . ILE A 1 157 ? -7.097 8.394 24.629 1.00 57.50 157 ILE A N 1
ATOM 1267 C CA . ILE A 1 157 ? -6.430 7.118 24.879 1.00 57.50 157 ILE A CA 1
ATOM 1268 C C . ILE A 1 157 ? -4.968 7.255 24.448 1.00 57.50 157 ILE A C 1
ATOM 1270 O O . ILE A 1 157 ? -4.619 7.067 23.286 1.00 57.50 157 ILE A O 1
ATOM 1274 N N . ARG A 1 158 ? -4.085 7.602 25.390 1.00 49.53 158 ARG A N 1
ATOM 1275 C CA . ARG A 1 158 ? -2.637 7.609 25.131 1.00 49.53 158 ARG A CA 1
ATOM 1276 C C . ARG A 1 158 ? -2.132 6.172 25.055 1.00 49.53 158 ARG A C 1
ATOM 1278 O O . ARG A 1 158 ? -2.235 5.446 26.041 1.00 49.53 158 ARG A O 1
ATOM 1285 N N . VAL A 1 159 ? -1.520 5.785 23.936 1.00 49.50 159 VAL A N 1
ATOM 1286 C CA . VAL A 1 159 ? -0.906 4.451 23.764 1.00 49.50 159 VAL A CA 1
ATOM 1287 C C . VAL A 1 159 ? 0.207 4.202 24.799 1.00 49.50 159 VAL A C 1
ATOM 1289 O O . VAL A 1 159 ? 0.401 3.071 25.237 1.00 49.50 159 VAL A O 1
ATOM 1292 N N . ALA A 1 160 ? 0.869 5.265 25.273 1.00 44.84 160 ALA A N 1
ATOM 1293 C CA . ALA A 1 160 ? 1.865 5.209 26.347 1.00 44.84 160 ALA A CA 1
ATOM 1294 C C . ALA A 1 160 ? 1.284 4.938 27.755 1.00 44.84 160 ALA A C 1
ATOM 1296 O O . ALA A 1 160 ? 2.019 4.510 28.641 1.00 44.84 160 ALA A O 1
ATOM 1297 N N . ASP A 1 161 ? -0.019 5.146 27.975 1.00 45.38 161 ASP A N 1
ATOM 1298 C CA . ASP A 1 161 ? -0.679 4.898 29.260 1.00 45.38 161 ASP A CA 1
ATOM 1299 C C . ASP A 1 161 ? -1.555 3.641 29.150 1.00 45.38 161 ASP A C 1
ATOM 1301 O O . ASP A 1 161 ? -2.787 3.717 29.110 1.00 45.38 161 ASP A O 1
ATOM 1305 N N . ALA A 1 162 ? -0.928 2.459 29.158 1.00 47.88 162 ALA A N 1
ATOM 1306 C CA . ALA A 1 162 ? -1.638 1.175 29.199 1.00 47.88 162 ALA A CA 1
ATOM 1307 C C . ALA A 1 162 ? -2.690 1.125 30.330 1.00 47.88 162 ALA A C 1
ATOM 1309 O O . ALA A 1 162 ? -3.738 0.510 30.171 1.00 47.88 162 ALA A O 1
ATOM 1310 N N . GLY A 1 163 ? -2.453 1.837 31.440 1.00 42.56 163 GLY A N 1
ATOM 1311 C CA . GLY A 1 163 ? -3.406 1.990 32.542 1.00 42.56 163 GLY A CA 1
ATOM 1312 C C . GLY A 1 163 ? -4.634 2.859 32.228 1.00 42.56 163 GLY A C 1
ATOM 1313 O O . GLY A 1 163 ? -5.716 2.544 32.710 1.00 42.56 163 GLY A O 1
ATOM 1314 N N . LYS A 1 164 ? -4.524 3.907 31.396 1.00 45.38 164 LYS A N 1
ATOM 1315 C CA . LYS A 1 164 ? -5.691 4.704 30.952 1.00 45.38 164 LYS A CA 1
ATOM 1316 C C . LYS A 1 164 ? -6.482 3.991 29.870 1.00 45.38 164 LYS A C 1
ATOM 1318 O O . LYS A 1 164 ? -7.705 4.061 29.875 1.00 45.38 164 LYS A O 1
ATOM 1323 N N . LEU A 1 165 ? -5.784 3.278 28.986 1.00 47.19 165 LEU A N 1
ATOM 1324 C CA . LEU A 1 165 ? -6.409 2.376 28.027 1.00 47.19 165 LEU A CA 1
ATOM 1325 C C . LEU A 1 165 ? -7.201 1.289 28.773 1.00 47.19 165 LEU A C 1
ATOM 1327 O O . LEU A 1 165 ? -8.327 1.012 28.398 1.00 47.19 165 LEU A O 1
ATOM 1331 N N . MET A 1 166 ? -6.682 0.764 29.889 1.00 43.28 166 MET A N 1
ATOM 1332 C CA . MET A 1 166 ? -7.424 -0.159 30.760 1.00 43.28 166 MET A CA 1
ATOM 1333 C C . MET A 1 166 ? -8.589 0.497 31.503 1.00 43.28 166 MET A C 1
ATOM 1335 O O . MET A 1 166 ? -9.689 -0.038 31.474 1.00 43.28 166 MET A O 1
ATOM 1339 N N . ALA A 1 167 ? -8.396 1.675 32.100 1.00 45.06 167 ALA A N 1
ATOM 1340 C CA . ALA A 1 167 ? -9.462 2.365 32.828 1.00 45.06 167 ALA A CA 1
ATOM 1341 C C . ALA A 1 167 ? -10.641 2.761 31.921 1.00 45.06 167 ALA A C 1
ATOM 1343 O O . ALA A 1 167 ? -11.787 2.627 32.336 1.00 45.06 167 ALA A O 1
ATOM 1344 N N . PHE A 1 168 ? -10.368 3.202 30.686 1.00 45.97 168 PHE A N 1
ATOM 1345 C CA . PHE A 1 168 ? -11.384 3.497 29.667 1.00 45.97 168 PHE A CA 1
ATOM 1346 C C . PHE A 1 168 ? -12.157 2.243 29.240 1.00 45.97 168 PHE A C 1
ATOM 1348 O O . PHE A 1 168 ? -13.343 2.316 28.941 1.00 45.97 168 PHE A O 1
ATOM 1355 N N . LEU A 1 169 ? -11.495 1.086 29.225 1.00 44.69 169 LEU A N 1
ATOM 1356 C CA . LEU A 1 169 ? -12.091 -0.178 28.798 1.00 44.69 169 LEU A CA 1
ATOM 1357 C C . LEU A 1 169 ? -12.840 -0.916 29.913 1.00 44.69 169 LEU A C 1
ATOM 1359 O O . LEU A 1 169 ? -13.735 -1.688 29.596 1.00 44.69 169 LEU A O 1
ATOM 1363 N N . ASP A 1 170 ? -12.522 -0.648 31.181 1.00 40.16 170 ASP A N 1
ATOM 1364 C CA . ASP A 1 170 ? -13.283 -1.122 32.347 1.00 40.16 170 ASP A CA 1
ATOM 1365 C C . ASP A 1 170 ? -14.524 -0.250 32.645 1.00 40.16 170 ASP A C 1
ATOM 1367 O O . ASP A 1 170 ? -15.376 -0.643 33.439 1.00 40.16 170 ASP A O 1
ATOM 1371 N N . THR A 1 171 ? -14.641 0.938 32.032 1.00 40.94 171 THR A N 1
ATOM 1372 C CA . THR A 1 171 ? -15.828 1.814 32.148 1.00 40.94 171 THR A CA 1
ATOM 1373 C C . THR A 1 171 ? -16.903 1.560 31.079 1.00 40.94 171 THR A C 1
ATOM 1375 O O . THR A 1 171 ? -17.912 2.267 31.064 1.00 40.94 171 THR A O 1
ATOM 1378 N N . LEU A 1 172 ? -16.708 0.555 30.218 1.00 41.44 172 LEU A N 1
ATOM 1379 C CA . LEU A 1 172 ? -17.627 0.101 29.163 1.00 41.44 172 LEU A CA 1
ATOM 1380 C C . LEU A 1 172 ? -18.226 -1.266 29.504 1.00 41.44 172 LEU A C 1
ATOM 1382 O O . LEU A 1 172 ? -19.423 -1.464 29.202 1.00 41.44 172 LEU A O 1
#

Secondary structure (DSSP, 8-state):
--HHHHHHHHHHHSS---HHHHHHHHHHHHHHTT-HHHHHHHHHHHH---SSS---GGGEEE--EEEEEETTTTEEEEEEE---EEE--S-HHHHHHHTTSSEEEEE-SSPPP-B-TTS-B-STTS-EEEEEEHHHHHHHHHHHHHHHHHHHHTTT--TT-HHHHHHHHHT-

Foldseek 3Di:
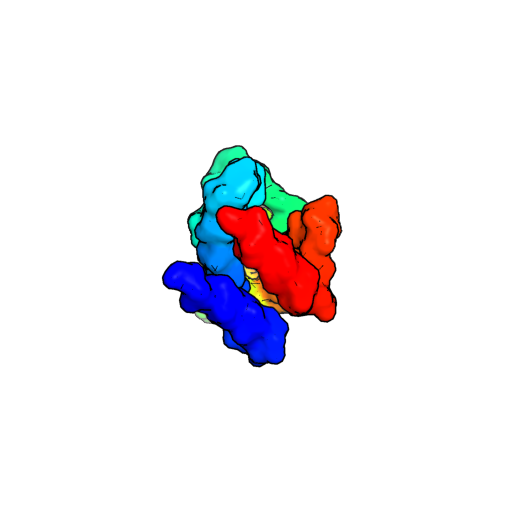DCPLVVVLVCCLVVVDDQPLSNLVSQLVVCVVVVVVVSNVLSVCLAAFDDPPDDDDPLQWFFFQFKWFQDPVVRDIDTQDGGGDIDRHGHHLVVLVVLLPDQKDKAWDPQFDQGADPVRDRDRSPTTMITITGSVSSVSSSVVVVVVVQVVCVVVVRHPVPVVVVVVVVVVD

Radius of gyration: 21.01 Å; Cα contacts (8 Å, |Δi|>4): 234; chains: 1; bounding box: 40×26×64 Å

Mean predicted aligned error: 9.68 Å